Protein AF-A0A1G2YN92-F1 (afdb_monomer)

Solvent-accessible surface area (backbone atoms only — not comparable to full-atom values): 7131 Å² total; per-residue (Å²): 134,85,79,75,89,81,74,64,76,59,53,62,54,37,51,34,14,50,56,5,21,34,54,74,36,60,71,40,44,64,54,48,40,74,75,59,46,100,41,43,77,55,45,87,50,67,42,56,19,55,50,46,47,52,52,48,53,52,44,55,60,60,20,37,79,46,97,84,52,92,63,72,48,97,53,76,57,42,70,69,57,52,49,51,55,27,50,78,68,74,39,32,71,72,44,57,32,73,67,40,60,57,48,23,54,73,44,38,49,60,69,80,56,37,57,55,43,53,52,49,46,56,66,78,106

Secondary structure (DSSP, 8-state):
----TT--HHHHHHHHHHHHHHHH-TTHHHHHHHHH-S-GGGSSSHHHHHHHHHHHHHHHHHHS-STT--SPPP----HHHHHHHHHHTT-TGGGTHHHHHHHHHHH---HHHHHHHHHHHHHT-

Radius of gyration: 14.62 Å; Cα contacts (8 Å, |Δi|>4): 140; chains: 1; bounding box: 53×28×30 Å

Sequence (125 aa):
MKFDNRTMPESVAGEAAVLGSMLIDTESIPKVIEIIGDNPQAFYHLENRLIYEAIIHLYEKFAYPNKNVSRPVEFKVTIQKLVAELESKNRLELVGGVNYIAQLTRAAKPKNQLLKLIEIIKGEK

pLDDT: mean 88.67, std 14.75, range [35.25, 98.25]

Nearest PDB structures (foldseek):
  2r6e-assembly1_A  TM=8.841E-01  e=9.822E-05  Geobacillus stearothermophilus
  2r6a-assembly1_A  TM=8.847E-01  e=1.033E-04  Geobacillus stearothermophilus
  2r5u-assembly1_A  TM=8.857E-01  e=8.876E-05  unclassified
  4esv-assembly2_K  TM=8.827E-01  e=1.203E-04  Geobacillus stearothermophilus
  4esv-assembly1_E  TM=9.196E-01  e=2.844E-04  Geobacillus stearothermophilus

Structure (mmCIF, N/CA/C/O backbone):
data_AF-A0A1G2YN92-F1
#
_entry.id   AF-A0A1G2YN92-F1
#
loop_
_atom_site.group_PDB
_atom_site.id
_atom_site.type_symbol
_atom_site.label_atom_id
_atom_site.label_alt_id
_atom_site.label_comp_id
_atom_site.label_asym_id
_atom_site.label_entity_id
_atom_site.label_seq_id
_atom_site.pdbx_PDB_ins_code
_atom_site.Cartn_x
_atom_site.Cartn_y
_atom_site.Cartn_z
_atom_site.occupancy
_atom_site.B_iso_or_equiv
_atom_site.auth_seq_id
_atom_site.auth_comp_id
_atom_site.auth_asym_id
_atom_site.auth_atom_id
_atom_site.pdbx_PDB_model_num
ATOM 1 N N . MET A 1 1 ? -34.463 -15.228 6.938 1.00 39.28 1 MET A N 1
ATOM 2 C CA . MET A 1 1 ? -33.128 -14.605 7.049 1.00 39.28 1 MET A CA 1
ATOM 3 C C . MET A 1 1 ? -33.091 -13.427 6.095 1.00 39.28 1 MET A C 1
ATOM 5 O O . MET A 1 1 ? -33.312 -13.626 4.909 1.00 39.28 1 MET A O 1
ATOM 9 N N . LYS A 1 2 ? -32.960 -12.202 6.615 1.00 35.25 2 LYS A N 1
ATOM 10 C CA . LYS A 1 2 ? -32.853 -10.998 5.787 1.00 35.25 2 LYS A CA 1
ATOM 11 C C . LYS A 1 2 ? -31.396 -10.880 5.350 1.00 35.25 2 LYS A C 1
ATOM 13 O O . LYS A 1 2 ? -30.535 -10.649 6.187 1.00 35.25 2 LYS A O 1
ATOM 18 N N . PHE A 1 3 ? -31.133 -11.099 4.069 1.00 43.53 3 PHE A N 1
ATOM 19 C CA . PHE A 1 3 ? -29.891 -10.651 3.457 1.00 43.53 3 PHE A CA 1
ATOM 20 C C . PHE A 1 3 ? -30.067 -9.150 3.226 1.00 43.53 3 PHE A C 1
ATOM 22 O O . PHE A 1 3 ? -30.798 -8.747 2.320 1.00 43.53 3 PHE A O 1
ATOM 29 N N . ASP A 1 4 ? -29.513 -8.324 4.115 1.00 40.75 4 ASP A N 1
ATOM 30 C CA . ASP A 1 4 ? -29.513 -6.873 3.932 1.00 40.75 4 ASP A CA 1
ATOM 31 C C . ASP A 1 4 ? -28.582 -6.536 2.764 1.00 40.75 4 ASP A C 1
ATOM 33 O O . ASP A 1 4 ? -27.380 -6.344 2.897 1.00 40.75 4 ASP A O 1
ATOM 37 N N . ASN A 1 5 ? -29.180 -6.488 1.579 1.00 39.91 5 ASN A N 1
ATOM 38 C CA . ASN A 1 5 ? -28.572 -6.110 0.310 1.00 39.91 5 ASN A CA 1
ATOM 39 C C . ASN A 1 5 ? -28.316 -4.584 0.234 1.00 39.91 5 ASN A C 1
ATOM 41 O O . ASN A 1 5 ? -28.586 -3.959 -0.791 1.00 39.91 5 ASN A O 1
ATOM 45 N N . ARG A 1 6 ? -27.905 -3.952 1.347 1.00 44.22 6 ARG A N 1
ATOM 46 C CA . ARG A 1 6 ? -27.815 -2.483 1.510 1.00 44.22 6 ARG A CA 1
ATOM 47 C C . ARG A 1 6 ? -26.410 -1.942 1.797 1.00 44.22 6 ARG A C 1
ATOM 49 O O . ARG A 1 6 ? -26.234 -0.731 1.829 1.00 44.22 6 ARG A O 1
ATOM 56 N N . THR A 1 7 ? -25.410 -2.805 1.906 1.00 41.94 7 THR A N 1
ATOM 57 C CA . THR A 1 7 ? -23.988 -2.457 2.060 1.00 41.94 7 THR A CA 1
ATOM 58 C C . THR A 1 7 ? -23.232 -3.436 1.160 1.00 41.94 7 THR A C 1
ATOM 60 O O . THR A 1 7 ? -23.278 -4.631 1.406 1.00 41.94 7 THR A O 1
ATOM 63 N N . MET A 1 8 ? -22.688 -3.077 0.001 1.00 45.44 8 MET A N 1
ATOM 64 C CA . MET A 1 8 ? -21.341 -2.519 -0.091 1.00 45.44 8 MET A CA 1
ATOM 65 C C . MET A 1 8 ? -21.020 -2.036 -1.536 1.00 45.44 8 MET A C 1
ATOM 67 O O . MET A 1 8 ? -20.211 -2.633 -2.239 1.00 45.44 8 MET A O 1
ATOM 71 N N . PRO A 1 9 ? -21.601 -0.934 -2.033 1.00 47.81 9 PRO A N 1
ATOM 72 C CA . PRO A 1 9 ? -20.908 -0.078 -3.002 1.00 47.81 9 PRO A CA 1
ATOM 73 C C . PRO A 1 9 ? -19.758 0.689 -2.322 1.00 47.81 9 PRO A C 1
ATOM 75 O O . PRO A 1 9 ? -18.756 1.024 -2.952 1.00 47.81 9 PRO A O 1
ATOM 78 N N . GLU A 1 10 ? -19.895 0.936 -1.013 1.00 53.72 10 GLU A N 1
ATOM 79 C CA . GLU A 1 10 ? -18.888 1.613 -0.195 1.00 53.72 10 GLU A CA 1
ATOM 80 C C . GLU A 1 10 ? -17.642 0.765 0.086 1.00 53.72 10 GLU A C 1
ATOM 82 O O . GLU A 1 10 ? -16.591 1.369 0.262 1.00 53.72 10 GLU A O 1
ATOM 87 N N . SER A 1 11 ? -17.683 -0.579 0.075 1.00 68.88 11 SER A N 1
ATOM 88 C CA . SER A 1 11 ? -16.456 -1.362 0.32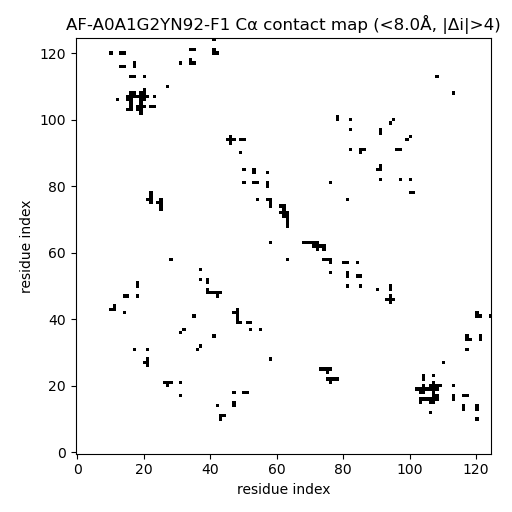9 1.00 68.88 11 SER A CA 1
ATOM 89 C C . SER A 1 11 ? -15.481 -1.269 -0.843 1.00 68.88 11 SER A C 1
ATOM 91 O O . SER A 1 11 ? -14.316 -0.964 -0.631 1.00 68.88 11 SER A O 1
ATOM 93 N N . VAL A 1 12 ? -15.951 -1.390 -2.093 1.00 75.56 12 VAL A N 1
ATOM 94 C CA . VAL A 1 12 ? -15.101 -1.213 -3.289 1.00 75.56 12 VAL A CA 1
ATOM 95 C C . VAL A 1 12 ? -14.492 0.190 -3.304 1.00 75.56 12 VAL A C 1
ATOM 97 O O . VAL A 1 12 ? -13.284 0.356 -3.470 1.00 75.56 12 VAL A O 1
ATOM 100 N N . ALA A 1 13 ? -15.330 1.216 -3.117 1.00 85.94 13 ALA A N 1
ATOM 101 C CA . ALA A 1 13 ? -14.891 2.607 -3.118 1.00 85.94 13 ALA A CA 1
ATOM 102 C C . ALA A 1 13 ? -13.990 2.932 -1.914 1.00 85.94 13 ALA A C 1
ATOM 104 O O . ALA A 1 13 ? -13.067 3.735 -2.042 1.00 85.94 13 ALA A O 1
ATOM 105 N N . GLY A 1 14 ? -14.241 2.308 -0.762 1.00 90.88 14 GLY A N 1
ATOM 106 C CA . GLY A 1 14 ? -13.480 2.449 0.475 1.00 90.88 14 GLY A CA 1
ATOM 107 C C . GLY A 1 14 ? -12.109 1.789 0.391 1.00 90.88 14 GLY A C 1
ATOM 108 O O . GLY A 1 14 ? -11.109 2.425 0.706 1.00 90.88 14 GLY A O 1
ATOM 109 N N . GLU A 1 15 ? -12.035 0.564 -0.123 1.00 94.12 15 GLU A N 1
ATOM 110 C CA . GLU A 1 15 ? -10.777 -0.125 -0.415 1.00 94.12 15 GLU A CA 1
ATOM 111 C C . GLU A 1 15 ? -9.944 0.670 -1.420 1.00 94.12 15 GLU A C 1
ATOM 113 O O . GLU A 1 15 ? -8.768 0.946 -1.174 1.00 94.12 15 GLU A O 1
ATOM 118 N N . ALA A 1 16 ? -10.570 1.111 -2.517 1.00 94.44 16 ALA A N 1
ATOM 119 C CA . ALA A 1 16 ? -9.902 1.928 -3.519 1.00 94.44 16 ALA A CA 1
ATOM 120 C C . ALA A 1 16 ? -9.386 3.249 -2.931 1.00 94.44 16 ALA A C 1
ATOM 122 O O . ALA A 1 16 ? -8.279 3.682 -3.251 1.00 94.44 16 ALA A O 1
ATOM 123 N N . ALA A 1 17 ? -10.160 3.873 -2.039 1.00 95.81 17 ALA A N 1
ATOM 124 C CA . ALA A 1 17 ? -9.761 5.072 -1.318 1.00 95.81 17 ALA A CA 1
ATOM 125 C C . ALA A 1 17 ? -8.569 4.834 -0.383 1.00 95.81 17 ALA A C 1
ATOM 127 O O . ALA A 1 17 ? -7.651 5.652 -0.370 1.00 95.81 17 ALA A O 1
ATOM 128 N N . VAL A 1 18 ? -8.551 3.725 0.363 1.00 96.31 18 VAL A N 1
ATOM 129 C CA . VAL A 1 18 ? -7.437 3.362 1.253 1.00 96.31 18 VAL A CA 1
ATOM 130 C C . VAL A 1 18 ? -6.156 3.144 0.452 1.00 96.31 18 VAL A C 1
ATOM 132 O O . VAL A 1 18 ? -5.142 3.785 0.733 1.00 96.31 18 VAL A O 1
ATOM 135 N N . LEU A 1 19 ? -6.208 2.311 -0.591 1.00 97.38 19 LEU A N 1
ATOM 136 C CA . LEU A 1 19 ? -5.056 2.057 -1.462 1.00 97.38 19 LEU A CA 1
ATOM 137 C C . LEU A 1 19 ? -4.608 3.332 -2.186 1.00 97.38 19 LEU A C 1
ATOM 139 O O . LEU A 1 19 ? -3.416 3.616 -2.281 1.00 97.38 19 LEU A O 1
ATOM 143 N N . GLY A 1 20 ? -5.559 4.143 -2.647 1.00 97.12 20 GLY A N 1
ATOM 144 C CA . GLY A 1 20 ? -5.304 5.450 -3.238 1.00 97.12 20 GLY A CA 1
ATOM 145 C C . GLY A 1 20 ? -4.549 6.384 -2.300 1.00 97.12 20 GLY A C 1
ATOM 146 O O . GLY A 1 20 ? -3.541 6.970 -2.694 1.00 97.12 20 GLY A O 1
ATOM 147 N N . SER A 1 21 ? -4.997 6.49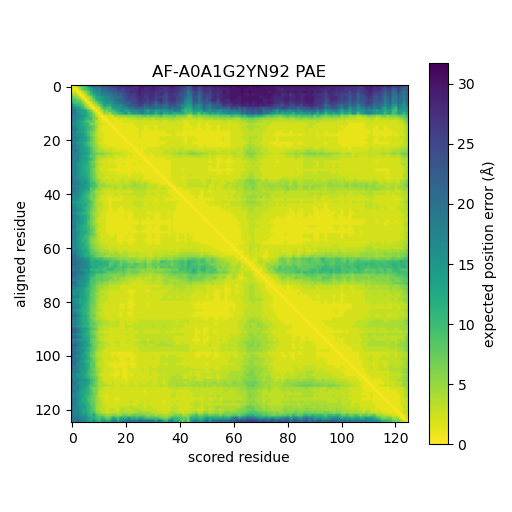3 -1.048 1.00 97.00 21 SER A N 1
ATOM 148 C CA . SER A 1 21 ? -4.326 7.300 -0.027 1.00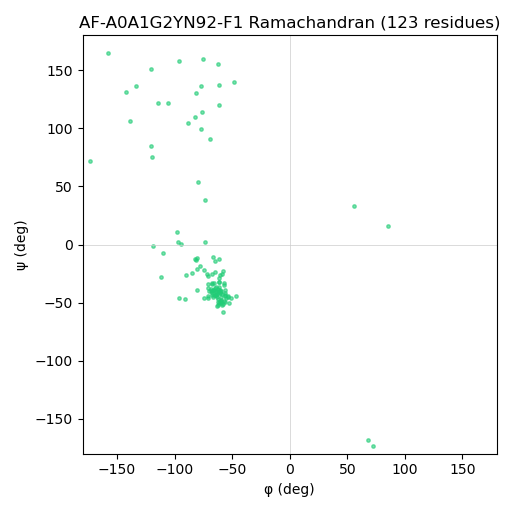 97.00 21 SER A CA 1
ATOM 149 C C . SER A 1 21 ? -2.901 6.812 0.236 1.00 97.00 21 SER A C 1
ATOM 151 O O . SER A 1 21 ? -2.000 7.642 0.297 1.00 97.00 21 SER A O 1
ATOM 153 N N . MET A 1 22 ? -2.658 5.496 0.275 1.00 96.81 22 MET A N 1
ATOM 154 C CA . MET A 1 22 ? -1.306 4.923 0.409 1.00 96.81 22 MET A CA 1
ATOM 155 C C . MET A 1 22 ? -0.361 5.291 -0.751 1.00 96.81 22 MET A C 1
ATOM 157 O O . MET A 1 22 ? 0.850 5.369 -0.555 1.00 96.81 22 MET A O 1
ATOM 161 N N . LEU A 1 23 ? -0.888 5.529 -1.958 1.00 96.81 23 LEU A N 1
ATOM 162 C CA . LEU A 1 23 ? -0.096 5.938 -3.128 1.00 96.81 23 LEU A CA 1
ATOM 163 C C . LEU A 1 23 ? 0.159 7.454 -3.191 1.00 96.81 23 LEU A C 1
ATOM 165 O O . LEU A 1 23 ? 1.123 7.907 -3.819 1.00 96.81 23 LEU A O 1
ATOM 169 N N . ILE A 1 24 ? -0.706 8.254 -2.568 1.00 95.38 24 ILE A N 1
ATOM 170 C CA . ILE A 1 24 ? -0.611 9.717 -2.579 1.00 95.38 24 ILE A CA 1
ATOM 171 C C . ILE A 1 24 ? 0.201 10.239 -1.394 1.00 95.38 24 ILE A C 1
ATOM 173 O O . ILE A 1 24 ? 1.092 11.073 -1.598 1.00 95.38 24 ILE A O 1
ATOM 177 N N . ASP A 1 25 ? -0.084 9.732 -0.197 1.00 93.44 25 ASP A N 1
ATOM 178 C CA . ASP A 1 25 ? 0.425 10.213 1.082 1.00 93.44 25 ASP A CA 1
ATOM 179 C C . ASP A 1 25 ? 1.337 9.171 1.749 1.00 93.44 25 ASP A C 1
ATOM 181 O O . ASP A 1 25 ? 0.935 8.043 2.036 1.00 93.44 25 ASP A O 1
ATOM 185 N N . THR A 1 26 ? 2.583 9.564 2.016 1.00 89.69 26 THR A N 1
ATOM 186 C CA . THR A 1 26 ? 3.606 8.699 2.619 1.00 89.69 26 THR A CA 1
ATOM 187 C C . THR A 1 26 ? 3.287 8.336 4.067 1.00 89.69 26 THR A C 1
ATOM 189 O O . THR A 1 26 ? 3.702 7.271 4.524 1.00 89.69 26 THR A O 1
ATOM 192 N N . GLU A 1 27 ? 2.506 9.157 4.777 1.00 92.81 27 GLU A N 1
ATOM 193 C CA . GLU A 1 27 ? 2.061 8.862 6.143 1.00 92.81 27 GLU A CA 1
ATOM 194 C C . GLU A 1 27 ? 0.904 7.852 6.189 1.00 92.81 27 GLU A C 1
ATOM 196 O O . GLU A 1 27 ? 0.649 7.236 7.229 1.00 92.81 27 GLU A O 1
ATOM 201 N N . SER A 1 28 ? 0.203 7.649 5.071 1.00 95.50 28 SER A N 1
ATOM 202 C CA . SER A 1 28 ? -0.946 6.747 5.014 1.00 95.50 28 SER A CA 1
ATOM 203 C C . SER A 1 28 ? -0.529 5.279 5.122 1.00 95.50 28 SER A C 1
ATOM 205 O O . SER A 1 28 ? -1.202 4.510 5.802 1.00 95.50 28 SER A O 1
ATOM 207 N N . ILE A 1 29 ? 0.603 4.884 4.526 1.00 95.19 29 ILE A N 1
ATOM 208 C CA . ILE A 1 29 ? 1.095 3.495 4.566 1.00 95.19 29 ILE A CA 1
ATOM 209 C C . ILE A 1 29 ? 1.318 2.988 6.003 1.00 95.19 29 ILE A C 1
ATOM 211 O O . ILE A 1 29 ? 0.674 2.002 6.371 1.00 95.19 29 ILE A O 1
ATOM 215 N N . PRO A 1 30 ? 2.155 3.631 6.848 1.00 93.75 30 PRO A N 1
ATOM 216 C CA . PRO A 1 30 ? 2.376 3.153 8.211 1.00 93.75 30 PRO A CA 1
ATOM 217 C C . PRO A 1 30 ? 1.087 3.149 9.034 1.00 93.75 30 PRO A C 1
ATOM 219 O O . PRO A 1 30 ? 0.902 2.268 9.869 1.00 93.75 30 PRO A O 1
ATOM 222 N N . LYS A 1 31 ? 0.158 4.080 8.776 1.00 94.50 31 LYS A N 1
ATOM 223 C CA . LYS A 1 31 ? -1.116 4.121 9.498 1.00 94.50 31 LYS A CA 1
ATOM 224 C C . LYS A 1 31 ? -2.046 2.967 9.129 1.00 94.50 31 LYS A C 1
ATOM 226 O O . LYS A 1 31 ? -2.698 2.410 10.007 1.00 94.50 31 LYS A O 1
ATOM 231 N N . VAL A 1 32 ? -2.100 2.599 7.851 1.00 95.44 32 VAL A N 1
ATOM 232 C CA . VAL A 1 32 ? -2.863 1.430 7.400 1.00 95.44 32 VAL A CA 1
ATOM 233 C C . VAL A 1 32 ? -2.247 0.150 7.968 1.00 95.44 32 VAL A C 1
ATOM 235 O O . VAL A 1 32 ? -2.985 -0.683 8.486 1.00 95.44 32 VAL A O 1
ATOM 238 N N . ILE A 1 33 ? -0.914 0.016 7.946 1.00 94.62 33 ILE A N 1
ATOM 239 C CA . ILE A 1 33 ? -0.200 -1.131 8.537 1.00 94.62 33 ILE A CA 1
ATOM 240 C C . ILE A 1 33 ? -0.469 -1.243 10.042 1.00 94.62 33 ILE A C 1
ATOM 242 O O . ILE A 1 33 ? -0.708 -2.339 10.531 1.00 94.62 33 ILE A O 1
ATOM 246 N N . GLU A 1 34 ? -0.482 -0.135 10.786 1.00 93.69 34 GLU A N 1
ATOM 247 C CA . GLU A 1 34 ? -0.765 -0.148 12.231 1.00 93.69 34 GLU A CA 1
ATOM 248 C C . GLU A 1 34 ? -2.132 -0.776 12.559 1.00 93.69 34 GLU A C 1
ATOM 250 O O . GLU A 1 34 ? -2.286 -1.443 13.582 1.00 93.69 34 GLU A O 1
ATOM 255 N N . ILE A 1 35 ? -3.130 -0.575 11.694 1.00 92.88 35 ILE A N 1
ATOM 256 C CA . ILE A 1 35 ? -4.514 -0.981 11.955 1.00 92.88 35 ILE A CA 1
ATOM 257 C C . ILE A 1 35 ? -4.840 -2.346 11.332 1.00 92.88 35 ILE A C 1
ATOM 259 O O . ILE A 1 35 ? -5.453 -3.182 12.007 1.00 92.88 35 ILE A O 1
ATOM 263 N N . ILE A 1 36 ? -4.455 -2.556 10.068 1.00 91.31 36 ILE A N 1
ATOM 264 C CA . ILE A 1 36 ? -4.743 -3.763 9.274 1.00 91.31 36 ILE A CA 1
ATOM 265 C C . ILE A 1 36 ? -3.644 -4.829 9.431 1.00 91.31 36 ILE A C 1
ATOM 267 O O . ILE A 1 36 ? -3.933 -6.021 9.327 1.00 91.31 36 ILE A O 1
ATOM 271 N N . GLY A 1 37 ? -2.407 -4.432 9.741 1.00 91.12 37 GLY A N 1
ATOM 272 C CA . GLY A 1 37 ? -1.240 -5.319 9.764 1.00 91.12 37 GLY A CA 1
ATOM 273 C C . GLY A 1 37 ? -0.844 -5.807 8.370 1.00 91.12 37 GLY A C 1
ATOM 274 O O . GLY A 1 37 ? -1.376 -5.344 7.370 1.00 91.12 37 GLY A O 1
ATOM 275 N N . ASP A 1 38 ? 0.045 -6.796 8.288 1.00 88.06 38 ASP A N 1
ATOM 276 C CA . ASP A 1 38 ? 0.355 -7.497 7.030 1.00 88.06 38 ASP A CA 1
ATOM 277 C C . ASP A 1 38 ? -0.726 -8.548 6.699 1.00 88.06 38 ASP A C 1
ATOM 279 O O . ASP A 1 38 ? -0.476 -9.745 6.571 1.00 88.06 38 ASP A O 1
ATOM 283 N N . ASN A 1 39 ? -1.990 -8.111 6.659 1.00 91.31 39 ASN A N 1
ATOM 284 C CA . ASN A 1 39 ? -3.134 -8.971 6.370 1.00 91.31 39 ASN A CA 1
ATOM 285 C C . ASN A 1 39 ? -3.890 -8.492 5.122 1.00 91.31 39 ASN A C 1
ATOM 287 O O . ASN A 1 39 ? -4.927 -7.829 5.236 1.00 91.31 39 ASN A O 1
ATOM 291 N N . PRO A 1 40 ? -3.450 -8.891 3.912 1.0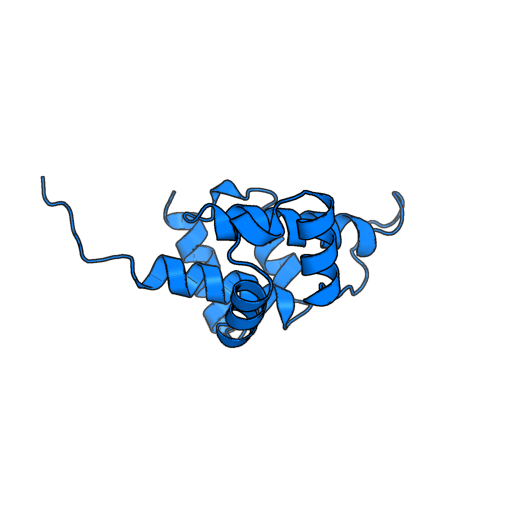0 92.38 40 PRO A N 1
ATOM 292 C CA . PRO A 1 40 ? -4.165 -8.579 2.678 1.00 92.38 40 PRO A CA 1
ATOM 293 C C . PRO A 1 40 ? -5.600 -9.099 2.663 1.00 92.38 40 PRO A C 1
ATOM 295 O O . PRO A 1 40 ? -6.436 -8.547 1.956 1.00 92.38 40 PRO A O 1
ATOM 298 N N . GLN A 1 41 ? -5.926 -10.126 3.459 1.00 91.50 41 GLN A N 1
ATOM 299 C CA . GLN A 1 41 ? -7.290 -10.641 3.536 1.00 91.50 41 GLN A CA 1
ATOM 300 C C . GLN A 1 41 ? -8.257 -9.640 4.166 1.00 91.50 41 GLN A C 1
ATOM 302 O O . GLN A 1 41 ? -9.447 -9.890 4.079 1.00 91.50 41 GLN A O 1
ATOM 307 N N . ALA A 1 42 ? -7.819 -8.531 4.765 1.00 90.06 42 ALA A N 1
ATOM 308 C CA . ALA A 1 42 ? -8.740 -7.483 5.201 1.00 90.06 42 ALA A CA 1
ATOM 309 C C . ALA A 1 42 ? -9.526 -6.871 4.026 1.00 90.06 42 ALA A C 1
ATOM 311 O O . ALA A 1 42 ? -10.698 -6.553 4.174 1.00 90.06 42 ALA A O 1
ATOM 312 N N . PHE A 1 43 ? -8.927 -6.799 2.835 1.00 91.81 43 PHE A N 1
ATOM 313 C CA . PHE A 1 43 ? -9.608 -6.327 1.630 1.00 91.81 43 PHE A CA 1
ATOM 314 C C . PHE A 1 43 ? -10.528 -7.425 1.076 1.00 91.81 43 PHE A C 1
ATOM 316 O O . PHE A 1 43 ? -10.153 -8.597 1.003 1.00 91.81 43 PHE A O 1
ATOM 323 N N . TYR A 1 44 ? -11.743 -7.081 0.666 1.00 89.75 44 TYR A N 1
ATOM 324 C CA . TYR A 1 44 ? -12.696 -8.008 0.068 1.00 89.75 44 TYR A CA 1
ATOM 325 C C . TYR A 1 44 ? -12.308 -8.366 -1.370 1.00 89.75 44 TYR A C 1
ATOM 327 O O . TYR A 1 44 ? -12.286 -9.553 -1.701 1.00 89.75 44 TYR A O 1
ATOM 335 N N . HIS A 1 45 ? -11.939 -7.386 -2.199 1.00 91.62 45 HIS A N 1
ATOM 336 C CA . HIS A 1 45 ? -11.651 -7.608 -3.622 1.00 91.62 45 HIS A CA 1
ATOM 337 C C . HIS A 1 45 ? -10.244 -8.148 -3.833 1.00 91.62 45 HIS A C 1
ATOM 339 O O . HIS A 1 45 ? -9.280 -7.582 -3.320 1.00 91.62 45 HIS A O 1
ATOM 345 N N . LEU A 1 46 ? -10.118 -9.227 -4.610 1.00 93.38 46 LEU A N 1
ATOM 346 C CA . LEU A 1 46 ? -8.839 -9.897 -4.859 1.00 93.38 46 LEU A CA 1
ATOM 347 C C . LEU A 1 46 ? -7.798 -8.926 -5.425 1.00 93.38 46 LEU A C 1
ATOM 349 O O . LEU A 1 46 ? -6.659 -8.912 -4.970 1.00 93.38 46 LEU A O 1
ATOM 353 N N . GLU A 1 47 ? -8.205 -8.085 -6.367 1.00 95.25 47 GLU A N 1
ATOM 354 C CA . GLU A 1 47 ? -7.386 -7.057 -6.997 1.00 95.25 47 GLU A CA 1
ATOM 355 C C . GLU A 1 47 ? -6.785 -6.125 -5.941 1.00 95.25 47 GLU A C 1
ATOM 357 O O . GLU A 1 47 ? -5.579 -5.881 -5.925 1.00 95.25 47 GLU A O 1
ATOM 362 N N . ASN A 1 48 ? -7.608 -5.683 -4.989 1.00 96.06 48 ASN A N 1
ATOM 363 C CA . ASN A 1 48 ? -7.189 -4.806 -3.903 1.00 96.06 48 ASN A CA 1
ATOM 364 C C . ASN A 1 48 ? -6.295 -5.530 -2.885 1.00 96.06 48 ASN A C 1
ATOM 366 O O . ASN A 1 48 ? -5.341 -4.923 -2.399 1.00 96.06 48 ASN A O 1
ATOM 370 N N . ARG A 1 49 ? -6.516 -6.831 -2.626 1.00 96.12 49 ARG A N 1
ATOM 371 C CA . ARG A 1 49 ? -5.592 -7.655 -1.814 1.00 96.12 49 ARG A CA 1
ATOM 372 C C . ARG A 1 49 ? -4.205 -7.703 -2.449 1.00 96.12 49 ARG A C 1
ATOM 374 O O . ARG A 1 49 ? -3.210 -7.479 -1.768 1.00 96.12 49 ARG A O 1
ATOM 381 N N . LEU A 1 50 ? -4.142 -7.978 -3.753 1.00 97.88 50 LEU A N 1
ATOM 382 C CA . LEU A 1 50 ? -2.884 -8.093 -4.495 1.00 97.88 50 LEU A CA 1
ATOM 383 C C . LEU A 1 50 ? -2.137 -6.756 -4.557 1.00 97.88 50 LEU A C 1
ATOM 385 O O . LEU A 1 50 ? -0.912 -6.729 -4.437 1.00 97.88 50 LEU A O 1
ATOM 389 N N . ILE A 1 51 ? -2.866 -5.650 -4.721 1.00 98.00 51 ILE A N 1
ATOM 390 C CA . ILE A 1 51 ? -2.283 -4.306 -4.688 1.00 98.00 51 ILE A CA 1
ATOM 391 C C . ILE A 1 51 ? -1.768 -3.978 -3.289 1.00 98.00 51 ILE A C 1
ATOM 393 O O . ILE A 1 51 ? -0.648 -3.486 -3.168 1.00 98.00 51 ILE A O 1
ATOM 397 N N . TYR A 1 52 ? -2.542 -4.269 -2.241 1.00 97.81 52 TYR A N 1
ATOM 398 C CA . TYR A 1 52 ? -2.110 -4.063 -0.863 1.00 97.81 52 TYR A CA 1
ATOM 399 C C . TYR A 1 52 ? -0.822 -4.832 -0.561 1.00 97.81 52 TYR A C 1
ATOM 401 O O . TYR A 1 52 ? 0.162 -4.227 -0.149 1.00 97.81 52 TYR A O 1
ATOM 409 N N . GLU A 1 53 ? -0.790 -6.132 -0.864 1.00 97.81 53 GLU A N 1
ATOM 410 C CA . GLU A 1 53 ? 0.392 -6.990 -0.703 1.00 97.81 53 GLU A CA 1
ATOM 411 C C . GLU A 1 53 ? 1.623 -6.403 -1.419 1.00 97.81 53 GLU A C 1
ATOM 413 O O . GLU A 1 53 ? 2.713 -6.338 -0.852 1.00 97.81 53 GLU A O 1
ATOM 418 N N . ALA A 1 54 ? 1.458 -5.916 -2.653 1.00 98.12 54 ALA A N 1
ATOM 419 C CA . ALA A 1 54 ? 2.543 -5.287 -3.402 1.00 98.12 54 ALA A CA 1
ATOM 420 C C . ALA A 1 54 ? 3.015 -3.962 -2.771 1.00 98.12 54 ALA A C 1
ATOM 422 O O . ALA A 1 54 ? 4.219 -3.697 -2.731 1.00 98.12 54 ALA A O 1
ATOM 423 N N . ILE A 1 55 ? 2.095 -3.138 -2.253 1.00 97.94 55 ILE A N 1
ATOM 424 C CA . ILE A 1 55 ? 2.428 -1.899 -1.535 1.00 97.94 55 ILE A CA 1
ATOM 425 C C . ILE A 1 55 ? 3.213 -2.214 -0.258 1.00 97.94 55 ILE A C 1
ATOM 427 O O . ILE A 1 55 ? 4.231 -1.564 -0.019 1.00 97.94 55 ILE A O 1
ATOM 431 N N . ILE A 1 56 ? 2.779 -3.206 0.528 1.00 96.75 56 ILE A N 1
ATOM 432 C CA . ILE A 1 56 ? 3.471 -3.625 1.753 1.00 96.75 56 ILE A CA 1
ATOM 433 C C . ILE A 1 56 ? 4.873 -4.126 1.427 1.00 96.75 56 ILE A C 1
ATOM 435 O O . ILE A 1 56 ? 5.837 -3.596 1.969 1.00 96.75 56 ILE A O 1
ATOM 439 N N . HIS A 1 57 ? 5.012 -5.034 0.460 1.00 96.19 57 HIS A N 1
ATOM 440 C CA . HIS A 1 57 ? 6.319 -5.549 0.056 1.00 96.19 57 HIS A CA 1
ATOM 441 C C . HIS A 1 57 ? 7.288 -4.432 -0.373 1.00 96.19 57 HIS A C 1
ATOM 443 O O . HIS A 1 57 ? 8.450 -4.409 0.038 1.00 96.19 57 HIS A O 1
ATOM 449 N N . LEU A 1 58 ? 6.820 -3.468 -1.176 1.00 96.44 58 LEU A N 1
ATOM 450 C CA . LEU A 1 58 ? 7.630 -2.311 -1.562 1.00 96.44 58 LEU A CA 1
ATOM 451 C C . LEU A 1 58 ? 7.987 -1.440 -0.353 1.00 96.44 58 LEU A C 1
ATOM 453 O O . LEU A 1 58 ? 9.126 -0.990 -0.237 1.00 96.44 58 LEU A O 1
ATOM 457 N N . TYR A 1 59 ? 7.033 -1.189 0.539 1.00 95.56 59 TYR A N 1
ATOM 458 C CA . TYR A 1 59 ? 7.278 -0.398 1.736 1.00 95.56 59 TYR A CA 1
ATOM 459 C C . TYR A 1 59 ? 8.311 -1.068 2.643 1.00 95.56 59 TYR A C 1
ATOM 461 O O . TYR A 1 59 ? 9.300 -0.436 2.989 1.00 95.56 59 TYR A O 1
ATOM 469 N N . GLU A 1 60 ? 8.165 -2.354 2.951 1.00 92.56 60 GLU A N 1
ATOM 470 C CA . GLU A 1 60 ? 9.116 -3.099 3.781 1.00 92.56 60 GLU A CA 1
ATOM 471 C C . GLU A 1 60 ? 10.521 -3.112 3.175 1.00 92.56 60 GLU A C 1
ATOM 473 O O . GLU A 1 60 ? 11.503 -2.820 3.858 1.00 92.56 60 GLU A O 1
ATOM 478 N N . LYS A 1 61 ? 10.615 -3.364 1.866 1.00 92.75 61 LYS A N 1
ATOM 479 C CA . LYS A 1 61 ? 11.888 -3.435 1.144 1.00 92.75 61 LYS A CA 1
ATOM 480 C C . LYS A 1 61 ? 12.678 -2.127 1.172 1.00 92.75 61 LYS A C 1
ATOM 482 O O . LYS A 1 61 ? 13.908 -2.161 1.186 1.00 92.75 61 LYS A O 1
ATOM 487 N N . PHE A 1 62 ? 12.000 -0.982 1.113 1.00 93.69 62 PHE A N 1
ATOM 488 C CA . PHE A 1 62 ? 12.664 0.310 0.924 1.00 93.69 62 PHE A CA 1
ATOM 489 C C . PHE A 1 62 ? 12.595 1.241 2.139 1.00 93.69 62 PHE A C 1
ATOM 491 O O . PHE A 1 62 ? 13.509 2.044 2.323 1.00 93.69 62 PHE A O 1
ATOM 498 N N . ALA A 1 63 ? 11.566 1.133 2.981 1.00 91.94 63 ALA A N 1
ATOM 499 C CA . ALA A 1 63 ? 11.480 1.874 4.237 1.00 91.94 63 ALA A CA 1
ATOM 500 C C . ALA A 1 63 ? 12.421 1.293 5.308 1.00 91.94 63 ALA A C 1
ATOM 502 O O . ALA A 1 63 ? 12.834 2.013 6.216 1.00 91.94 63 ALA A O 1
ATOM 503 N N . TYR A 1 64 ? 12.830 0.027 5.176 1.00 90.88 64 TYR A N 1
ATOM 504 C CA . TYR A 1 64 ? 13.799 -0.630 6.057 1.00 90.88 64 TYR A CA 1
ATOM 505 C C . TYR A 1 64 ? 15.018 -1.095 5.245 1.00 90.88 64 TYR A C 1
ATOM 507 O O . TYR A 1 64 ? 15.176 -2.283 4.970 1.00 90.88 64 TYR A O 1
ATOM 515 N N . PRO A 1 65 ? 15.919 -0.176 4.847 1.00 86.00 65 PRO A N 1
ATOM 516 C CA . PRO A 1 65 ? 16.999 -0.474 3.901 1.00 86.00 65 PRO A CA 1
ATOM 517 C C . PRO A 1 65 ? 18.026 -1.490 4.425 1.00 86.00 65 PRO A C 1
ATOM 519 O O . PRO A 1 65 ? 18.847 -1.990 3.658 1.00 86.00 65 PRO A O 1
ATOM 522 N N . ASN A 1 66 ? 18.026 -1.781 5.730 1.00 88.31 66 ASN A N 1
ATOM 523 C CA . ASN A 1 66 ? 18.779 -2.881 6.319 1.00 88.31 66 ASN A CA 1
ATOM 524 C C . ASN A 1 66 ? 18.184 -3.302 7.675 1.00 88.31 66 ASN A C 1
ATOM 526 O O . ASN A 1 66 ? 17.451 -2.549 8.314 1.00 88.31 66 ASN A O 1
ATOM 530 N N . LYS A 1 67 ? 18.587 -4.486 8.150 1.00 84.00 67 LYS A N 1
ATOM 531 C CA . LYS A 1 67 ? 18.111 -5.108 9.399 1.00 84.00 67 LYS A CA 1
ATOM 532 C C . LYS A 1 67 ? 18.382 -4.322 10.694 1.00 84.00 67 LYS A C 1
ATOM 534 O O . LYS A 1 67 ? 17.838 -4.688 11.727 1.00 84.00 67 LYS A O 1
ATOM 539 N N . ASN A 1 68 ? 19.222 -3.284 10.666 1.00 89.75 68 ASN A N 1
ATOM 540 C CA . ASN A 1 68 ? 19.541 -2.471 11.848 1.00 89.75 68 ASN A CA 1
ATOM 541 C C . ASN A 1 68 ? 18.662 -1.213 11.954 1.00 89.75 68 ASN A C 1
ATOM 543 O O . ASN A 1 68 ? 18.836 -0.410 12.869 1.00 89.75 68 ASN A O 1
ATOM 547 N N . VAL A 1 69 ? 17.738 -1.009 11.014 1.00 86.44 69 VAL A N 1
ATOM 548 C CA . VAL A 1 69 ? 16.826 0.133 11.010 1.00 86.44 69 VAL A CA 1
ATOM 549 C C . VAL A 1 69 ? 15.573 -0.223 11.808 1.00 86.44 69 VAL A C 1
ATOM 551 O O . VAL A 1 69 ? 14.713 -0.956 11.338 1.00 86.44 69 VAL A O 1
ATOM 554 N N . SER A 1 70 ? 15.458 0.303 13.029 1.00 85.12 70 SER A N 1
ATOM 555 C CA . SER A 1 70 ? 14.289 0.062 13.895 1.00 85.12 70 SER A CA 1
ATOM 556 C C . SER A 1 70 ? 13.071 0.930 13.559 1.00 85.12 70 SER A C 1
ATOM 558 O O . SER A 1 70 ? 11.994 0.697 14.100 1.00 85.12 70 SER A O 1
ATOM 560 N N . ARG A 1 71 ? 13.226 1.962 12.718 1.00 85.81 71 ARG A N 1
ATOM 561 C CA . ARG A 1 71 ? 12.139 2.868 12.314 1.00 85.81 71 ARG A CA 1
ATOM 562 C C . ARG A 1 71 ? 12.156 3.088 10.807 1.00 85.81 71 ARG A C 1
ATOM 564 O O . ARG A 1 71 ? 13.242 3.328 10.285 1.00 85.81 71 ARG A O 1
ATOM 571 N N . PRO A 1 72 ? 10.996 3.062 10.135 1.00 88.00 72 PRO A N 1
ATOM 572 C CA . PRO A 1 72 ? 10.948 3.225 8.693 1.00 88.00 72 PRO A CA 1
ATOM 573 C C . PRO A 1 72 ? 11.508 4.593 8.292 1.00 88.00 72 PRO A C 1
ATOM 575 O O . PRO A 1 72 ? 11.208 5.605 8.930 1.00 88.00 72 PRO A O 1
ATOM 578 N N . VAL A 1 73 ? 12.318 4.624 7.236 1.00 90.94 73 VAL A N 1
ATOM 579 C CA . VAL A 1 73 ? 12.677 5.878 6.566 1.00 90.94 73 VAL A CA 1
ATOM 580 C C . VAL A 1 73 ? 11.500 6.371 5.729 1.00 90.94 73 VAL A C 1
ATOM 582 O O . VAL A 1 73 ? 10.611 5.598 5.364 1.00 90.94 73 VAL A O 1
ATOM 585 N N . GLU A 1 74 ? 11.490 7.662 5.402 1.00 90.12 74 GLU A N 1
ATOM 586 C CA . GLU A 1 74 ? 10.475 8.208 4.507 1.00 90.12 74 GLU A CA 1
ATOM 587 C C . GLU A 1 74 ? 10.569 7.535 3.132 1.00 90.12 74 GLU A C 1
ATOM 589 O O . GLU A 1 74 ? 11.597 7.593 2.452 1.00 90.12 74 GLU A O 1
ATOM 594 N N . PHE A 1 75 ? 9.485 6.877 2.722 1.00 92.94 75 PHE A N 1
ATOM 595 C CA . PHE A 1 75 ? 9.419 6.180 1.449 1.00 92.94 75 PHE A CA 1
ATOM 596 C C . PHE A 1 75 ? 8.043 6.327 0.811 1.00 92.94 75 PHE A C 1
ATOM 598 O O . PHE A 1 75 ? 7.014 6.064 1.432 1.00 92.94 75 PH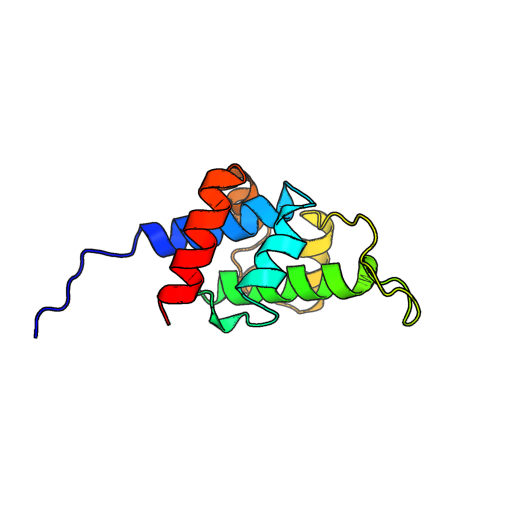E A O 1
ATOM 605 N N . LYS A 1 76 ? 8.041 6.697 -0.472 1.00 94.25 76 LYS A N 1
ATOM 606 C CA . LYS A 1 76 ? 6.836 6.785 -1.294 1.00 94.25 76 LYS A CA 1
ATOM 607 C C . LYS A 1 76 ? 6.765 5.632 -2.286 1.00 94.25 76 LYS A C 1
ATOM 609 O O . LYS A 1 76 ? 7.634 5.492 -3.159 1.00 94.25 76 LYS A O 1
ATOM 614 N N . VAL A 1 77 ? 5.683 4.863 -2.199 1.00 96.00 77 VAL A N 1
ATOM 615 C CA . VAL A 1 77 ? 5.283 3.931 -3.256 1.00 96.00 77 VAL A CA 1
ATOM 616 C C . VAL A 1 77 ? 4.663 4.749 -4.386 1.00 96.00 77 VAL A C 1
ATOM 618 O O . VAL A 1 77 ? 3.638 5.399 -4.215 1.00 96.00 77 VAL A O 1
ATOM 621 N N . THR A 1 78 ? 5.318 4.765 -5.545 1.00 95.94 78 THR A N 1
ATOM 622 C CA . THR A 1 78 ? 4.813 5.450 -6.741 1.00 95.94 78 THR A CA 1
ATOM 623 C C . THR A 1 78 ? 4.083 4.466 -7.646 1.00 95.94 78 THR A C 1
ATOM 625 O O . THR A 1 78 ? 4.374 3.270 -7.620 1.00 95.94 78 THR A O 1
ATOM 628 N N . ILE A 1 79 ? 3.195 4.972 -8.509 1.00 96.81 79 ILE A N 1
ATOM 629 C CA . ILE A 1 79 ? 2.506 4.157 -9.526 1.00 96.81 79 ILE A CA 1
ATOM 630 C C . ILE A 1 79 ? 3.515 3.331 -10.333 1.00 96.81 79 ILE A C 1
ATOM 632 O O . ILE A 1 79 ? 3.323 2.137 -10.492 1.00 96.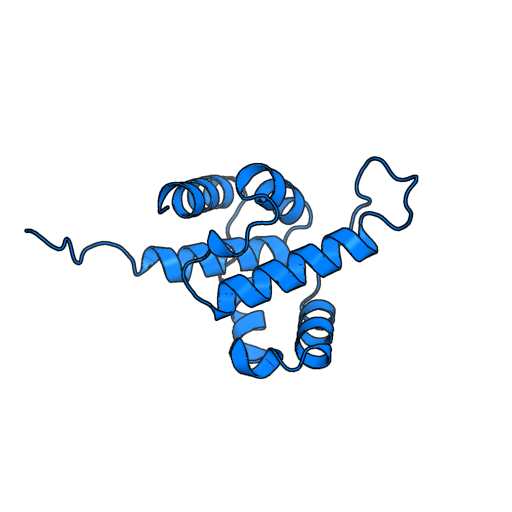81 79 ILE A O 1
ATOM 636 N N . GLN A 1 80 ? 4.620 3.936 -10.781 1.00 97.25 80 GLN A N 1
ATOM 637 C CA . GLN A 1 80 ? 5.637 3.233 -11.573 1.00 97.25 80 GLN A CA 1
ATOM 638 C C . GLN A 1 80 ? 6.269 2.057 -10.816 1.00 97.25 80 GLN A C 1
ATOM 640 O O . GLN A 1 80 ? 6.450 0.989 -11.390 1.00 97.25 80 GLN A O 1
ATOM 645 N N . LYS A 1 81 ? 6.576 2.230 -9.522 1.00 97.25 81 LYS A N 1
ATOM 646 C CA . LYS A 1 81 ? 7.135 1.149 -8.696 1.00 97.25 81 LYS A CA 1
ATOM 647 C C . LYS A 1 81 ? 6.118 0.038 -8.461 1.00 97.25 81 LYS A C 1
ATOM 649 O O . LYS A 1 81 ? 6.483 -1.128 -8.535 1.00 97.25 81 LYS A O 1
ATOM 654 N N . LEU A 1 82 ? 4.864 0.402 -8.197 1.00 98.06 82 LEU A N 1
ATOM 655 C CA . LEU A 1 82 ? 3.786 -0.563 -8.001 1.00 98.06 82 LEU A CA 1
ATOM 656 C C . LEU A 1 82 ? 3.504 -1.359 -9.282 1.00 98.06 82 LEU A C 1
ATOM 658 O O . LEU A 1 82 ? 3.370 -2.576 -9.224 1.00 98.06 82 LEU A O 1
ATOM 662 N N . VAL A 1 83 ? 3.470 -0.688 -10.436 1.00 98.19 83 VAL A N 1
ATOM 663 C CA . VAL A 1 83 ? 3.329 -1.335 -11.747 1.00 98.19 83 VAL A CA 1
ATOM 664 C C . VAL A 1 83 ? 4.479 -2.312 -11.978 1.00 98.19 83 VAL A C 1
ATOM 666 O O . VAL A 1 83 ? 4.212 -3.486 -12.201 1.00 98.19 83 VAL A O 1
ATOM 669 N N . ALA A 1 84 ? 5.732 -1.877 -11.819 1.00 98.19 84 ALA A N 1
ATOM 670 C CA . ALA A 1 84 ? 6.897 -2.741 -12.019 1.00 98.19 84 ALA A CA 1
ATOM 671 C C . ALA A 1 84 ? 6.899 -3.964 -11.080 1.00 98.19 84 ALA A C 1
ATOM 673 O O . ALA A 1 84 ? 7.219 -5.076 -11.496 1.00 98.19 84 ALA A O 1
ATOM 674 N N . GLU A 1 85 ? 6.508 -3.777 -9.817 1.00 98.06 85 GLU A N 1
ATOM 675 C CA . GLU A 1 85 ? 6.354 -4.864 -8.846 1.00 98.06 85 GLU A CA 1
ATOM 676 C C . GLU A 1 85 ? 5.300 -5.884 -9.303 1.00 98.06 85 GLU A C 1
ATOM 678 O O . GLU A 1 85 ? 5.564 -7.088 -9.321 1.00 98.06 85 GLU A O 1
ATOM 683 N N . LEU A 1 86 ? 4.123 -5.415 -9.724 1.00 98.25 86 LEU A N 1
ATOM 684 C CA . LEU A 1 86 ? 3.034 -6.273 -10.193 1.00 98.25 86 LEU A CA 1
ATOM 685 C C . LEU A 1 86 ? 3.365 -6.967 -11.521 1.00 98.25 86 LEU A C 1
ATOM 687 O O . LEU A 1 86 ? 3.034 -8.142 -11.682 1.00 98.25 86 LEU A O 1
ATOM 691 N N . GLU A 1 87 ? 4.036 -6.288 -12.451 1.00 98.00 87 GLU A N 1
ATOM 692 C CA . GLU A 1 87 ? 4.520 -6.867 -13.712 1.00 98.00 87 GLU A CA 1
ATOM 693 C C . GLU A 1 87 ? 5.535 -7.976 -13.456 1.00 98.00 87 GLU A C 1
ATOM 695 O O . GLU A 1 87 ? 5.384 -9.075 -13.985 1.00 98.00 87 GLU A O 1
ATOM 700 N N . SER A 1 88 ? 6.514 -7.738 -12.575 1.00 97.38 88 SER A N 1
ATOM 701 C CA . SER A 1 88 ? 7.529 -8.741 -12.225 1.00 97.38 88 SER A CA 1
ATOM 702 C C . SER A 1 88 ? 6.930 -10.027 -11.641 1.00 97.38 88 SER A C 1
ATOM 704 O O . SER A 1 88 ? 7.515 -11.104 -11.756 1.00 97.38 88 SER A O 1
ATOM 706 N N . LYS A 1 89 ? 5.733 -9.924 -11.049 1.00 96.62 89 LYS A N 1
ATOM 707 C CA . LYS A 1 89 ? 4.959 -11.033 -10.480 1.00 96.62 89 LYS A CA 1
ATOM 708 C C . LYS A 1 89 ? 3.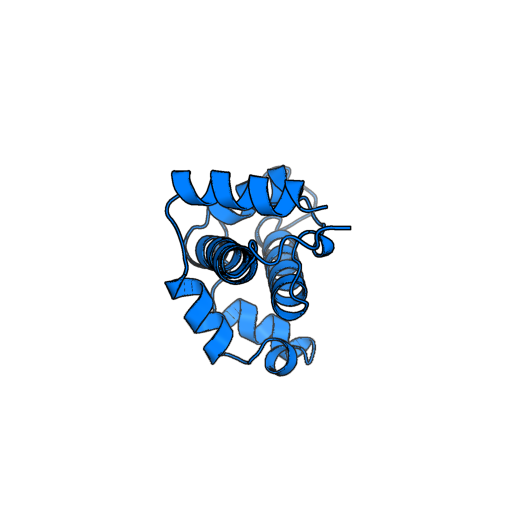884 -11.582 -11.427 1.00 96.62 89 LYS A C 1
ATOM 710 O O . LYS A 1 89 ? 3.152 -12.481 -11.022 1.00 96.62 89 LYS A O 1
ATOM 715 N N . ASN A 1 90 ? 3.769 -11.076 -12.659 1.00 97.25 90 ASN A N 1
ATOM 716 C CA . ASN A 1 90 ? 2.702 -11.397 -13.620 1.00 97.25 90 ASN A CA 1
ATOM 717 C C . ASN A 1 90 ? 1.278 -11.152 -13.071 1.00 97.25 90 ASN A C 1
ATOM 719 O O . ASN A 1 90 ? 0.338 -11.877 -13.389 1.00 97.25 90 ASN A O 1
ATOM 723 N N . ARG A 1 91 ? 1.117 -10.136 -12.214 1.00 97.81 91 ARG A N 1
ATOM 724 C CA . ARG A 1 91 ? -0.149 -9.779 -11.547 1.00 97.81 91 ARG A CA 1
ATOM 725 C C . ARG A 1 91 ? -0.765 -8.470 -12.048 1.00 97.81 91 ARG A C 1
ATOM 727 O O . ARG A 1 91 ? -1.883 -8.168 -11.652 1.00 97.81 91 ARG A O 1
ATOM 734 N N . LEU A 1 92 ? -0.080 -7.700 -12.902 1.00 97.69 92 LEU A N 1
ATOM 735 C CA . LEU A 1 92 ? -0.572 -6.394 -13.371 1.00 97.69 92 LEU A CA 1
ATOM 7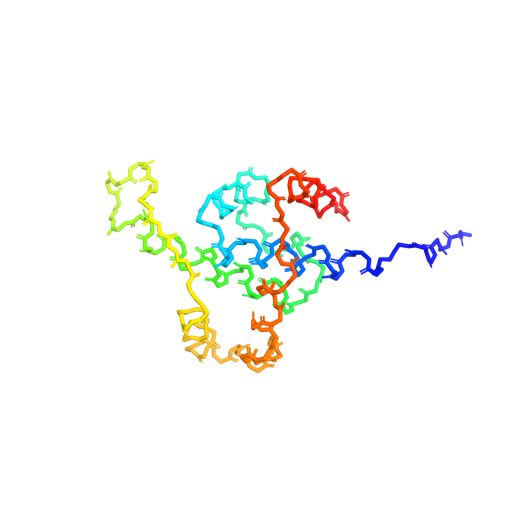36 C C . LEU A 1 92 ? -1.957 -6.498 -14.032 1.00 97.69 92 LEU A C 1
ATOM 738 O O . LEU A 1 92 ? -2.876 -5.770 -13.664 1.00 97.69 92 LEU A O 1
ATOM 742 N N . GLU A 1 93 ? -2.126 -7.439 -14.957 1.00 97.19 93 GLU A N 1
ATOM 743 C CA . GLU A 1 93 ? -3.406 -7.635 -15.648 1.00 97.19 93 GLU A CA 1
ATOM 744 C C . GLU A 1 93 ? -4.499 -8.144 -14.700 1.00 97.19 93 GLU A C 1
ATOM 746 O O . GLU A 1 93 ? -5.658 -7.753 -14.824 1.00 97.19 93 GLU A O 1
ATOM 751 N N . LEU A 1 94 ? -4.130 -8.948 -13.693 1.00 96.44 94 LEU A N 1
ATOM 752 C CA . LEU A 1 94 ? -5.068 -9.469 -12.692 1.00 96.44 94 LEU A CA 1
ATOM 753 C C . LEU A 1 94 ? -5.672 -8.370 -11.819 1.00 96.44 94 LEU A C 1
ATOM 755 O O . LEU A 1 94 ? -6.746 -8.571 -11.269 1.00 96.44 94 LEU A O 1
ATOM 759 N N . VAL A 1 95 ? -4.996 -7.227 -11.683 1.00 96.19 95 VAL A N 1
ATOM 760 C CA . VAL A 1 95 ? -5.494 -6.091 -10.901 1.00 96.19 95 VAL A CA 1
ATOM 761 C C . VAL A 1 95 ? -6.160 -5.015 -11.766 1.00 96.19 95 VAL A C 1
ATOM 763 O O . VAL A 1 95 ? -6.413 -3.921 -11.280 1.00 96.19 95 VAL A O 1
ATOM 766 N N . GLY A 1 96 ? -6.421 -5.280 -13.053 1.00 94.25 96 GLY A N 1
ATOM 767 C CA . GLY A 1 96 ? -7.035 -4.309 -13.971 1.00 94.25 96 GLY A CA 1
ATOM 768 C C . GLY A 1 96 ? -6.046 -3.349 -14.645 1.00 94.25 96 GLY A C 1
ATOM 769 O O . GLY A 1 96 ? -6.447 -2.320 -15.202 1.00 94.25 96 GLY A O 1
ATOM 770 N N . GLY A 1 97 ? -4.752 -3.674 -14.603 1.00 96.31 97 GLY A N 1
ATOM 771 C CA . GLY A 1 97 ? -3.703 -2.959 -15.316 1.00 96.31 97 GLY A CA 1
ATOM 772 C C . GLY A 1 97 ? -3.366 -1.580 -14.746 1.00 96.31 97 GLY A C 1
ATOM 773 O O . GLY A 1 97 ? -3.867 -1.133 -13.709 1.00 96.31 97 GLY A O 1
ATOM 774 N N . VAL A 1 98 ? -2.513 -0.855 -15.474 1.00 96.44 98 VAL A N 1
ATOM 775 C CA . VAL A 1 98 ? -2.056 0.496 -15.092 1.00 96.44 98 VAL A CA 1
ATOM 776 C C . VAL A 1 98 ? -3.231 1.464 -14.900 1.00 96.44 98 VAL A C 1
ATOM 778 O O . VAL A 1 98 ? -3.190 2.338 -14.033 1.00 96.44 98 VAL A O 1
ATOM 781 N N . ASN A 1 99 ? -4.308 1.285 -15.671 1.00 95.56 99 ASN A N 1
ATOM 782 C CA . ASN A 1 99 ? -5.503 2.122 -15.594 1.00 95.56 99 ASN A CA 1
ATOM 783 C C . ASN A 1 99 ? -6.216 2.007 -14.245 1.00 95.56 99 ASN A C 1
ATOM 785 O O . ASN A 1 99 ? -6.683 3.021 -13.724 1.00 95.56 99 ASN A O 1
ATOM 789 N N . TYR A 1 100 ? -6.315 0.809 -13.665 1.00 95.75 100 TYR A N 1
ATOM 790 C CA . TYR A 1 100 ? -6.929 0.657 -12.348 1.00 95.75 100 TYR A CA 1
ATOM 791 C C . TYR A 1 100 ? -6.071 1.311 -11.261 1.00 95.75 100 TYR A C 1
ATOM 793 O O . TYR A 1 100 ? -6.576 2.103 -10.469 1.00 95.75 100 TYR A O 1
ATOM 801 N N . ILE A 1 101 ? -4.750 1.110 -11.301 1.00 95.81 101 ILE A N 1
ATOM 802 C CA . ILE A 1 101 ? -3.813 1.741 -10.355 1.00 95.81 101 ILE A CA 1
ATOM 803 C C . ILE A 1 101 ? -3.899 3.275 -10.425 1.00 95.81 101 ILE A C 1
ATOM 805 O O . ILE A 1 101 ? -3.932 3.955 -9.398 1.00 95.81 101 ILE A O 1
ATOM 809 N N . ALA A 1 102 ? -3.988 3.841 -11.630 1.00 94.94 102 ALA A N 1
ATOM 810 C CA . ALA A 1 102 ? -4.195 5.275 -11.807 1.00 94.94 102 ALA A CA 1
ATOM 811 C C . ALA A 1 102 ? -5.536 5.748 -11.217 1.00 94.94 102 ALA A C 1
ATOM 813 O O . ALA A 1 102 ? -5.596 6.820 -10.612 1.00 94.94 102 ALA A O 1
ATOM 814 N N . GLN A 1 103 ? -6.605 4.959 -11.347 1.00 95.06 103 GLN A N 1
ATOM 815 C CA . GLN A 1 103 ? -7.902 5.276 -10.745 1.00 95.06 103 GLN A CA 1
ATOM 816 C C . GLN A 1 103 ? -7.863 5.274 -9.214 1.00 95.06 103 GLN A C 1
ATOM 818 O O . GLN A 1 103 ? -8.460 6.168 -8.615 1.00 95.06 103 GLN A O 1
ATOM 823 N N . LEU A 1 104 ? -7.105 4.370 -8.581 1.00 96.00 104 LEU A N 1
ATOM 824 C CA . LEU A 1 104 ? -6.938 4.358 -7.120 1.00 96.00 104 LEU A CA 1
ATOM 825 C C . LEU A 1 104 ? -6.472 5.716 -6.594 1.00 96.00 104 LEU A C 1
ATOM 827 O O . LEU A 1 104 ? -7.049 6.257 -5.656 1.00 96.00 104 LEU A O 1
ATOM 831 N N . THR A 1 105 ? -5.489 6.335 -7.250 1.00 94.25 105 THR A N 1
ATOM 832 C CA . THR A 1 105 ? -4.981 7.650 -6.819 1.00 94.25 105 THR A CA 1
ATOM 833 C C . THR A 1 105 ? -6.034 8.757 -6.828 1.00 94.25 105 THR A C 1
ATOM 835 O O . THR A 1 105 ? -5.944 9.695 -6.040 1.00 94.25 105 THR A O 1
ATOM 838 N N . ARG A 1 106 ? -7.066 8.637 -7.671 1.00 94.06 106 ARG A N 1
ATOM 839 C CA . ARG A 1 106 ? -8.191 9.583 -7.727 1.00 94.06 106 ARG A CA 1
ATOM 840 C C . ARG A 1 106 ? -9.224 9.323 -6.632 1.00 94.06 106 ARG A C 1
ATOM 842 O O . ARG A 1 106 ? -9.991 10.221 -6.299 1.00 94.06 106 ARG A O 1
ATOM 849 N N . ALA A 1 107 ? -9.250 8.110 -6.085 1.00 94.50 107 ALA A N 1
ATOM 850 C CA . ALA A 1 107 ? -10.129 7.726 -4.988 1.00 94.50 107 ALA A CA 1
ATOM 851 C C . ALA A 1 107 ? -9.581 8.137 -3.611 1.00 94.50 107 ALA A C 1
ATOM 853 O O . ALA A 1 107 ? -10.339 8.104 -2.639 1.00 94.50 107 ALA A O 1
ATOM 854 N N . ALA A 1 108 ? -8.305 8.540 -3.531 1.00 94.50 108 ALA A N 1
ATOM 855 C CA . ALA A 1 108 ? -7.626 8.923 -2.297 1.00 94.50 108 ALA A CA 1
ATOM 856 C C . ALA A 1 108 ? -8.446 9.911 -1.451 1.00 94.50 108 ALA A C 1
ATOM 858 O O . ALA A 1 108 ? -9.068 10.850 -1.959 1.00 94.50 108 ALA A O 1
ATOM 859 N N . LYS A 1 109 ? -8.428 9.702 -0.135 1.00 94.38 109 LYS A N 1
ATOM 860 C CA . LYS A 1 109 ? -9.172 10.503 0.843 1.00 94.38 109 LYS A CA 1
ATOM 861 C C . LYS A 1 109 ? -8.239 11.166 1.855 1.00 94.38 109 LYS A C 1
ATOM 863 O O . LYS A 1 109 ? -7.181 10.612 2.165 1.00 94.38 109 LYS A O 1
ATOM 868 N N . PRO A 1 110 ? -8.629 12.330 2.408 1.00 92.25 110 PRO A N 1
ATOM 869 C CA . PRO A 1 110 ? -7.879 12.971 3.482 1.00 92.25 110 PRO A CA 1
ATOM 870 C C . PRO A 1 110 ? -7.839 12.094 4.740 1.00 92.25 110 PRO A C 1
ATOM 872 O O . PRO A 1 110 ? -8.743 11.294 4.992 1.00 92.25 110 PRO A O 1
ATOM 875 N N . LYS A 1 111 ? -6.807 12.294 5.567 1.00 90.44 111 LYS A N 1
ATOM 876 C CA . LYS A 1 111 ? -6.477 11.476 6.750 1.00 90.44 111 LYS A CA 1
ATOM 877 C C . LYS A 1 111 ? -7.666 11.170 7.668 1.00 90.44 111 LYS A C 1
ATOM 879 O O . LYS A 1 111 ? -7.842 10.036 8.094 1.00 90.44 111 LYS A O 1
ATOM 884 N N . ASN A 1 112 ? -8.512 12.156 7.961 1.00 89.12 112 ASN A N 1
ATOM 885 C CA . ASN A 1 112 ? -9.674 11.976 8.840 1.00 89.12 112 ASN A CA 1
ATOM 886 C C . ASN A 1 112 ? -10.739 11.021 8.269 1.00 89.12 112 ASN A C 1
ATOM 888 O O . ASN A 1 112 ? -11.414 10.335 9.032 1.00 89.12 112 ASN A O 1
ATOM 892 N N . GLN A 1 113 ? -10.908 10.989 6.946 1.00 92.31 113 GLN A N 1
ATOM 893 C CA . GLN A 1 113 ? -11.797 10.049 6.266 1.00 92.31 113 GLN A CA 1
ATOM 894 C C . GLN A 1 113 ? -11.120 8.691 6.101 1.00 92.31 113 GLN A C 1
ATOM 896 O O . GLN A 1 113 ? -11.763 7.673 6.333 1.00 92.31 113 GLN A O 1
ATOM 901 N N . LEU A 1 114 ? -9.819 8.680 5.792 1.00 92.69 114 LEU A N 1
ATOM 902 C CA . LEU A 1 114 ? -9.019 7.463 5.698 1.00 92.69 114 LEU A CA 1
ATOM 903 C C . LEU A 1 114 ? -9.137 6.614 6.971 1.00 92.69 114 LEU A C 1
ATOM 905 O O . LEU A 1 114 ? -9.471 5.442 6.878 1.00 92.69 114 LEU A O 1
ATOM 909 N N . LEU A 1 115 ? -8.947 7.205 8.157 1.00 91.38 115 LEU A N 1
ATOM 910 C CA . LEU A 1 115 ? -9.046 6.466 9.425 1.00 91.38 115 LEU A CA 1
ATOM 911 C C . LEU A 1 115 ? -10.397 5.765 9.594 1.00 91.38 115 LEU A C 1
ATOM 913 O O . LEU A 1 115 ? -10.437 4.614 10.008 1.00 91.38 115 LEU A O 1
ATOM 917 N N . LYS A 1 116 ? -11.496 6.430 9.224 1.00 90.56 116 LYS A N 1
ATOM 918 C CA . LYS A 1 116 ? -12.834 5.829 9.290 1.00 90.56 116 LYS A CA 1
ATOM 919 C C . LYS A 1 116 ? -12.965 4.638 8.343 1.00 90.56 116 LYS A C 1
ATOM 921 O O . LYS A 1 116 ? -13.551 3.634 8.720 1.00 90.56 116 LYS A O 1
ATOM 926 N N . LEU A 1 117 ? -12.415 4.748 7.135 1.00 91.44 117 LEU A N 1
ATOM 927 C CA . LEU A 1 117 ? -12.465 3.683 6.132 1.00 91.44 117 LEU A CA 1
ATOM 928 C C . LEU A 1 117 ? -11.640 2.462 6.545 1.00 91.44 117 LEU A C 1
ATOM 930 O O . LEU A 1 117 ? -12.095 1.340 6.364 1.00 91.44 117 LEU A O 1
ATOM 934 N N . ILE A 1 118 ? -10.460 2.670 7.135 1.00 90.62 118 ILE A N 1
ATOM 935 C CA . ILE A 1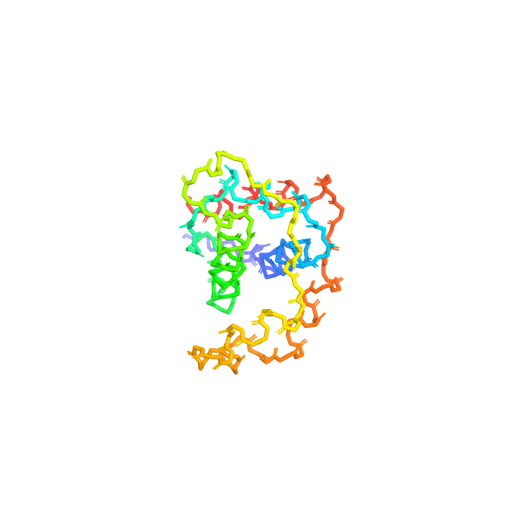 118 ? -9.610 1.568 7.602 1.00 90.62 118 ILE A CA 1
ATOM 936 C C . ILE A 1 118 ? -10.322 0.769 8.709 1.00 90.62 118 ILE A C 1
ATOM 938 O O . ILE A 1 118 ? -10.307 -0.460 8.681 1.00 90.62 118 ILE A O 1
ATOM 942 N N . GLU A 1 119 ? -10.984 1.452 9.649 1.00 88.50 119 GLU A N 1
ATOM 943 C CA . GLU A 1 119 ? -11.755 0.794 10.714 1.00 88.50 119 GLU A CA 1
ATOM 944 C C . GLU A 1 119 ? -12.944 -0.008 10.163 1.00 88.50 119 GLU A C 1
ATOM 946 O O . GLU A 1 119 ? -13.225 -1.096 10.660 1.00 88.50 119 GLU A O 1
ATOM 951 N N . ILE A 1 120 ? -13.608 0.489 9.111 1.00 87.81 120 ILE A N 1
ATOM 952 C CA . ILE A 1 120 ? -14.681 -0.247 8.423 1.00 87.81 120 ILE A CA 1
ATOM 953 C C . ILE A 1 120 ? -14.123 -1.532 7.800 1.00 87.81 120 ILE A C 1
ATOM 955 O O . ILE A 1 120 ? -14.609 -2.609 8.125 1.00 87.81 120 ILE A O 1
ATOM 959 N N . ILE A 1 121 ? -13.054 -1.436 6.998 1.00 86.31 121 ILE A N 1
ATOM 960 C CA . ILE A 1 121 ? -12.423 -2.602 6.349 1.00 86.31 121 ILE A CA 1
ATOM 961 C C . ILE A 1 121 ? -11.997 -3.651 7.386 1.00 86.31 121 ILE A C 1
ATOM 963 O O . ILE A 1 121 ? -12.147 -4.851 7.165 1.00 86.31 121 ILE A O 1
ATOM 967 N N . LYS A 1 122 ? -11.482 -3.213 8.540 1.00 84.69 122 LYS A N 1
ATOM 968 C CA . LYS A 1 122 ? -11.098 -4.110 9.634 1.00 84.69 122 LYS A CA 1
ATOM 969 C C . LYS A 1 122 ? -12.299 -4.787 10.301 1.00 84.69 122 LYS A C 1
ATOM 971 O O . LYS A 1 122 ? -12.189 -5.950 10.671 1.00 84.69 122 LYS A O 1
ATOM 976 N N . GLY A 1 123 ? -13.401 -4.062 10.496 1.00 78.19 123 GLY A N 1
ATOM 977 C CA . GLY A 1 123 ? -14.598 -4.546 11.191 1.00 78.19 123 GLY A CA 1
ATOM 978 C C . GLY A 1 123 ? -15.540 -5.403 10.340 1.00 78.19 123 GLY A C 1
ATOM 979 O O . GLY A 1 123 ? -16.416 -6.062 10.892 1.00 78.19 123 GLY A O 1
ATOM 980 N N . GLU A 1 124 ? -15.377 -5.419 9.016 1.00 69.00 124 GLU A N 1
ATOM 981 C CA . GLU A 1 124 ? -16.166 -6.260 8.103 1.00 69.00 124 GLU A CA 1
ATOM 982 C C . GLU A 1 124 ? -15.782 -7.758 8.142 1.00 69.00 124 GLU A C 1
ATOM 984 O O . GLU A 1 124 ? -16.371 -8.553 7.402 1.00 69.00 124 GLU A O 1
ATOM 989 N N . LYS A 1 125 ? -14.834 -8.172 9.000 1.00 56.28 125 LYS A N 1
ATOM 990 C CA . LYS A 1 125 ? -14.387 -9.569 9.141 1.00 56.28 125 LYS A CA 1
ATOM 991 C C . LYS A 1 125 ? -14.348 -10.077 10.575 1.00 56.28 125 LYS A C 1
ATOM 993 O O . LYS A 1 125 ? -13.872 -9.340 11.462 1.00 56.28 125 LYS A O 1
#

Foldseek 3Di:
DDPPPPDDVPLVLLLLQLLLQLQVPQVSLVVLCVQCNCDLVLRPDPLSSLLNNLSVVVQCCQLPVDPVDPGGDRDHDHLVSSLVSCVVVVNQVVNVHSVSSVVSNVSHDDPVVNVVSSVVSNVVD

Mean predicted aligned error: 5.41 Å